Protein AF-X1F1A9-F1 (afdb_monomer_lite)

Sequence (63 aa):
TGLLTDDEKVIACQIAKKVGADFVKTSTGFAKGGAKARDITLMKKIVGPKMGVKASGGIRSFE

pLDDT: mean 96.05, std 3.88, range [79.31, 98.75]

Secondary structure (DSSP, 8-state):
-TTS-HHHHHHHHHHHHHTT-SEEES--SSSS----HHHHHHHHHHH-SSSEEE--SS--S--

InterPro domains:
  IPR011343 Deoxyribose-phosphate aldolase [PTHR10889] (1-63)
  IPR013785 Aldolase-type TIM barrel [G3DSA:3.20.20.70] (1-63)

Foldseek 3Di:
DQVDDLVRLLVVLLVCLVVPHQEDEDDPQPDPDFFDPVSQVSSCVRNDDRHYYHGGYPPDDPD

Radius of gyration: 11.28 Å; chains: 1; bounding box: 26×24×27 Å

Structure (mmCIF, N/CA/C/O backbone):
data_AF-X1F1A9-F1
#
_entry.id   AF-X1F1A9-F1
#
loop_
_atom_site.group_PDB
_atom_site.id
_atom_site.type_symbol
_atom_site.label_atom_id
_atom_site.label_alt_id
_atom_site.label_comp_id
_atom_site.label_asym_id
_atom_site.label_entity_id
_atom_site.label_seq_id
_atom_site.pdbx_PDB_ins_code
_atom_site.Cartn_x
_atom_site.Cartn_y
_atom_site.Cartn_z
_atom_site.occupancy
_atom_site.B_iso_or_equiv
_atom_site.auth_seq_id
_atom_site.auth_comp_id
_atom_site.auth_asym_id
_atom_site.auth_atom_id
_atom_site.pdbx_PDB_model_num
ATOM 1 N N . THR A 1 1 ? 6.279 2.563 -2.349 1.00 91.19 1 THR A N 1
ATOM 2 C CA . THR A 1 1 ? 6.809 1.805 -1.204 1.00 91.19 1 THR A CA 1
ATOM 3 C C . THR A 1 1 ? 8.316 1.675 -1.260 1.00 91.19 1 THR A C 1
ATOM 5 O O . THR A 1 1 ? 8.908 1.590 -0.199 1.00 91.19 1 THR A O 1
ATOM 8 N N . GLY A 1 2 ? 8.959 1.700 -2.438 1.00 92.31 2 GLY A N 1
ATOM 9 C CA . GLY A 1 2 ? 10.415 1.509 -2.579 1.00 92.31 2 GLY A CA 1
ATOM 10 C C . GLY A 1 2 ? 11.336 2.516 -1.872 1.00 92.31 2 GLY A C 1
ATOM 11 O O . GLY A 1 2 ? 12.533 2.268 -1.811 1.00 92.31 2 GLY A O 1
ATOM 12 N N . LEU A 1 3 ? 10.792 3.609 -1.329 1.00 95.38 3 LEU A N 1
ATOM 13 C CA . LEU A 1 3 ? 11.525 4.622 -0.559 1.00 95.38 3 LEU A CA 1
ATOM 14 C C . LEU A 1 3 ? 11.174 4.623 0.936 1.00 95.38 3 LEU A C 1
ATOM 16 O O . LEU A 1 3 ? 11.733 5.418 1.674 1.00 95.38 3 LEU A O 1
ATOM 20 N N . LEU A 1 4 ? 10.223 3.787 1.360 1.00 96.19 4 LEU A N 1
ATOM 21 C CA . LEU A 1 4 ? 9.730 3.751 2.733 1.00 96.19 4 LEU A CA 1
ATOM 22 C C . LEU A 1 4 ? 10.216 2.479 3.427 1.00 96.19 4 LEU A C 1
ATOM 24 O O . LEU A 1 4 ? 10.217 1.395 2.828 1.00 96.19 4 LEU A O 1
ATOM 28 N N . THR A 1 5 ? 10.557 2.608 4.702 1.00 97.31 5 THR A N 1
ATOM 29 C CA . THR A 1 5 ? 10.694 1.494 5.645 1.00 97.31 5 THR A CA 1
ATOM 30 C C . THR A 1 5 ? 9.343 0.804 5.868 1.00 97.31 5 THR A C 1
ATOM 32 O O . THR A 1 5 ? 8.292 1.301 5.453 1.00 97.31 5 THR A O 1
ATOM 35 N N . ASP A 1 6 ? 9.339 -0.374 6.492 1.00 97.75 6 ASP A N 1
ATOM 36 C CA . ASP A 1 6 ? 8.082 -1.087 6.747 1.00 97.75 6 ASP A CA 1
ATOM 37 C C . ASP A 1 6 ? 7.201 -0.348 7.771 1.00 97.75 6 ASP A C 1
ATOM 39 O O . ASP A 1 6 ? 5.989 -0.263 7.562 1.00 97.75 6 ASP A O 1
ATOM 43 N N . ASP A 1 7 ? 7.794 0.293 8.781 1.00 98.50 7 ASP A N 1
ATOM 44 C CA . ASP A 1 7 ? 7.065 1.121 9.753 1.00 98.50 7 ASP A CA 1
ATOM 45 C C . ASP A 1 7 ? 6.411 2.338 9.085 1.00 98.50 7 ASP A C 1
ATOM 47 O O . ASP A 1 7 ? 5.227 2.618 9.291 1.00 98.50 7 ASP A O 1
ATOM 51 N N . GLU A 1 8 ? 7.130 3.018 8.189 1.00 98.50 8 GLU A N 1
ATOM 52 C CA . GLU A 1 8 ? 6.576 4.138 7.422 1.00 98.50 8 GLU A CA 1
ATOM 53 C C . GLU A 1 8 ? 5.434 3.697 6.497 1.00 98.50 8 GLU A C 1
ATOM 55 O O . GLU A 1 8 ? 4.441 4.414 6.350 1.00 98.50 8 GLU A O 1
ATOM 60 N N . LYS A 1 9 ? 5.514 2.500 5.896 1.00 98.25 9 LYS A N 1
ATOM 61 C CA . LYS A 1 9 ? 4.402 1.944 5.101 1.00 98.25 9 LYS A CA 1
ATOM 62 C C . LYS A 1 9 ? 3.173 1.678 5.965 1.00 98.25 9 LYS A C 1
ATOM 64 O O . LYS A 1 9 ? 2.058 1.944 5.509 1.00 98.25 9 LYS A O 1
ATOM 69 N N . VAL A 1 10 ? 3.357 1.155 7.180 1.00 98.62 10 VAL A N 1
ATOM 70 C CA . VAL A 1 10 ? 2.260 0.918 8.132 1.00 98.62 10 VAL A CA 1
ATOM 71 C C . VAL A 1 10 ? 1.577 2.236 8.476 1.00 98.62 10 VAL A C 1
ATOM 73 O O . VAL A 1 10 ? 0.360 2.344 8.310 1.00 98.62 10 VAL A O 1
ATOM 76 N N . ILE A 1 11 ? 2.352 3.250 8.866 1.00 98.69 11 ILE A N 1
ATOM 77 C CA . ILE A 1 11 ? 1.835 4.577 9.219 1.00 98.69 11 ILE A CA 1
ATOM 78 C C . ILE A 1 11 ? 1.091 5.197 8.028 1.00 98.69 11 ILE A C 1
ATOM 80 O O . ILE A 1 11 ? -0.054 5.626 8.172 1.00 98.69 11 ILE A O 1
ATOM 84 N N . ALA A 1 12 ? 1.677 5.171 6.827 1.00 98.50 12 ALA A N 1
ATOM 85 C CA . ALA A 1 12 ? 1.037 5.700 5.623 1.00 98.50 12 ALA A CA 1
ATOM 86 C C . ALA A 1 12 ? -0.305 5.006 5.315 1.00 98.50 12 ALA A C 1
ATOM 88 O O . ALA A 1 12 ? -1.290 5.672 4.990 1.00 98.50 12 ALA A O 1
ATOM 89 N N . CYS A 1 13 ? -0.378 3.678 5.461 1.00 98.69 13 CYS A N 1
ATOM 90 C CA . CYS A 1 13 ? -1.622 2.928 5.264 1.00 98.69 13 CYS A CA 1
ATOM 91 C C . CYS A 1 13 ? -2.680 3.254 6.327 1.00 98.69 13 CYS A C 1
ATOM 93 O O . CYS A 1 13 ? -3.860 3.372 5.996 1.00 98.69 13 CYS A O 1
ATOM 95 N N . GLN A 1 14 ? -2.278 3.414 7.591 1.00 98.69 14 GLN A N 1
ATOM 96 C CA . GLN A 1 14 ? -3.184 3.810 8.673 1.00 98.69 14 GLN A CA 1
ATOM 97 C C . GLN A 1 14 ? -3.757 5.209 8.440 1.00 98.69 14 GLN A C 1
ATOM 99 O O . GLN A 1 14 ? -4.961 5.404 8.610 1.00 98.69 14 GLN A O 1
ATOM 104 N N . ILE A 1 15 ? -2.924 6.160 8.005 1.00 98.75 15 ILE A N 1
ATOM 105 C CA . ILE A 1 15 ? -3.360 7.518 7.662 1.00 98.75 15 ILE A CA 1
ATOM 106 C C . ILE A 1 15 ? -4.365 7.470 6.510 1.00 98.75 15 ILE A C 1
ATOM 108 O O . ILE A 1 15 ? -5.463 8.001 6.654 1.00 98.75 15 ILE A O 1
ATOM 112 N N . ALA A 1 16 ? -4.038 6.780 5.410 1.00 98.56 16 ALA A N 1
ATOM 113 C CA . ALA A 1 16 ? -4.921 6.657 4.247 1.00 98.56 16 ALA A CA 1
ATOM 114 C C . ALA A 1 16 ? -6.288 6.055 4.618 1.00 98.56 16 ALA A C 1
ATOM 116 O O . ALA A 1 16 ? -7.331 6.562 4.208 1.00 98.56 16 ALA A O 1
ATOM 117 N N . LYS A 1 17 ? -6.291 5.018 5.461 1.00 98.19 17 LYS A N 1
ATOM 118 C CA . LYS A 1 17 ? -7.519 4.421 5.994 1.00 98.19 17 LYS A CA 1
ATOM 119 C C . LYS A 1 17 ? -8.309 5.403 6.861 1.00 98.19 17 LYS A C 1
ATOM 121 O O . LYS A 1 17 ? -9.525 5.490 6.723 1.00 98.19 17 LYS A O 1
ATOM 126 N N . LYS A 1 18 ? -7.638 6.134 7.758 1.00 98.31 18 LYS A N 1
ATOM 127 C CA . LYS A 1 18 ? -8.275 7.089 8.680 1.00 98.31 18 LYS A CA 1
ATOM 128 C C . LYS A 1 18 ? -8.985 8.222 7.939 1.00 98.31 18 LYS A C 1
ATOM 130 O O . LYS A 1 18 ? -10.036 8.659 8.392 1.00 98.31 18 LYS A O 1
ATOM 135 N N . VAL A 1 19 ? -8.433 8.673 6.813 1.00 98.00 19 VAL A N 1
ATOM 136 C CA . VAL A 1 19 ? -9.043 9.725 5.981 1.00 98.00 19 VAL A CA 1
ATOM 137 C C . VAL A 1 19 ? -10.084 9.193 4.990 1.00 98.00 19 VAL A C 1
ATOM 139 O O . VAL A 1 19 ? -10.635 9.971 4.222 1.00 98.00 19 VAL A O 1
ATOM 142 N N . GLY A 1 20 ? -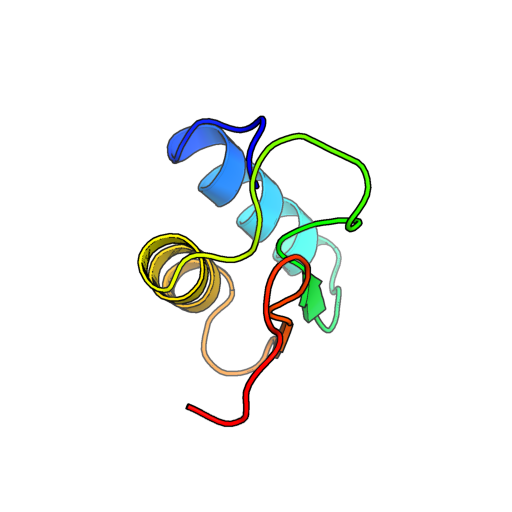10.368 7.886 5.007 1.00 97.56 20 GLY A N 1
ATOM 143 C CA . GLY A 1 20 ? -11.419 7.287 4.188 1.00 97.56 20 GLY A CA 1
ATOM 144 C C . GLY A 1 20 ? -11.042 7.079 2.722 1.00 97.56 20 GLY A C 1
ATOM 145 O O . GLY A 1 20 ? -11.927 7.076 1.877 1.00 97.56 20 GLY A O 1
ATOM 146 N N . ALA A 1 21 ? -9.757 6.910 2.398 1.00 98.38 21 ALA A N 1
ATOM 147 C CA . ALA A 1 21 ? -9.374 6.542 1.038 1.00 98.38 21 ALA A CA 1
ATOM 148 C C . ALA A 1 21 ? -9.915 5.146 0.670 1.00 98.38 21 ALA A C 1
ATOM 150 O O . ALA A 1 21 ? -9.947 4.238 1.502 1.00 98.38 21 ALA A O 1
ATOM 151 N N . ASP A 1 22 ? -10.260 4.947 -0.603 1.00 98.62 22 ASP A N 1
ATOM 152 C CA . ASP A 1 22 ? -10.756 3.654 -1.095 1.00 98.62 22 ASP A CA 1
ATOM 153 C C . ASP A 1 22 ? -9.629 2.660 -1.388 1.00 98.62 22 ASP A C 1
ATOM 155 O O . ASP A 1 22 ? -9.801 1.446 -1.260 1.00 98.62 22 ASP A O 1
ATOM 159 N N . PHE A 1 23 ? -8.458 3.168 -1.785 1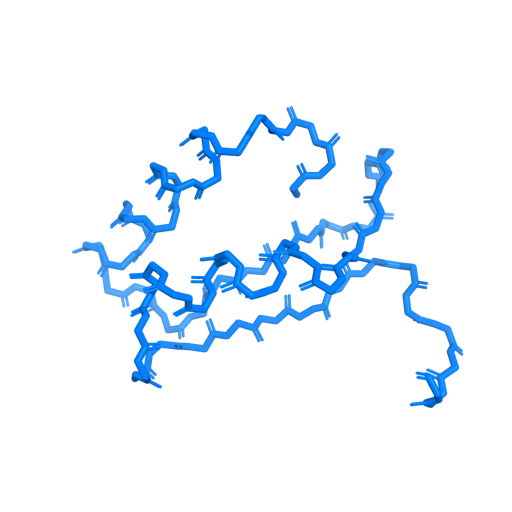.00 98.62 23 PHE A N 1
ATOM 160 C CA . PHE A 1 23 ? -7.299 2.364 -2.161 1.00 98.62 23 PHE A CA 1
ATOM 161 C C . PHE A 1 23 ? -5.990 2.955 -1.648 1.00 98.62 23 PHE A C 1
ATOM 163 O O . PHE A 1 23 ? -5.781 4.166 -1.652 1.00 98.62 23 PHE A O 1
ATOM 170 N N . VAL A 1 24 ? -5.055 2.068 -1.311 1.00 98.44 24 VAL A N 1
ATOM 171 C CA . VAL A 1 24 ? -3.624 2.388 -1.251 1.00 98.44 24 VAL A CA 1
ATOM 172 C C . VAL A 1 24 ? -2.916 1.798 -2.467 1.00 98.44 24 VAL A C 1
ATOM 174 O O . VAL A 1 24 ? -3.242 0.703 -2.921 1.00 98.44 24 VAL A O 1
ATOM 177 N N . LYS A 1 25 ? -1.926 2.511 -3.006 1.00 98.12 25 LYS A N 1
ATOM 178 C CA . LYS A 1 25 ? -1.167 2.109 -4.200 1.00 98.12 25 LYS A CA 1
ATOM 179 C C . LYS A 1 25 ? 0.313 1.956 -3.856 1.00 98.12 25 LYS A C 1
ATOM 181 O O . LYS A 1 25 ? 0.857 2.803 -3.153 1.00 98.12 25 LYS A O 1
ATOM 186 N N . THR A 1 26 ? 0.977 0.908 -4.353 1.00 97.31 26 THR A N 1
ATOM 187 C CA . THR A 1 26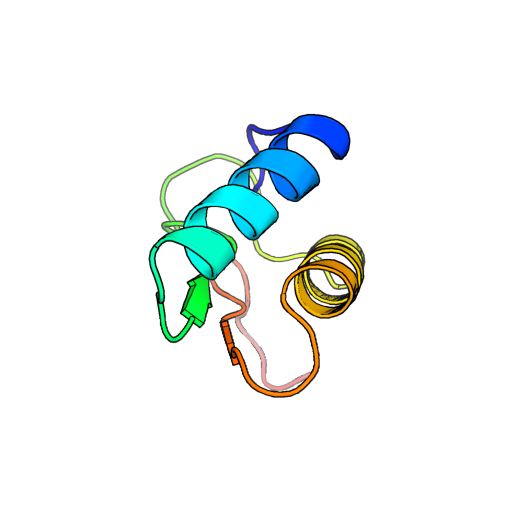 ? 2.379 0.631 -3.987 1.00 97.31 26 THR A CA 1
ATOM 188 C C . THR A 1 26 ? 3.346 1.699 -4.485 1.00 97.31 26 THR A C 1
ATOM 190 O O . THR A 1 26 ? 4.054 2.294 -3.680 1.00 97.31 26 THR A O 1
ATOM 193 N N . SER A 1 27 ? 3.405 1.960 -5.793 1.00 95.56 27 SER A N 1
ATOM 194 C CA . SER A 1 27 ? 4.437 2.826 -6.385 1.00 95.56 27 SER A CA 1
ATOM 195 C C . SER A 1 27 ? 3.897 3.699 -7.513 1.00 95.56 27 SER A C 1
ATOM 197 O O . SER A 1 27 ? 2.955 3.329 -8.214 1.00 95.56 27 SER A O 1
ATOM 199 N N . THR A 1 28 ? 4.535 4.851 -7.728 1.00 95.31 28 THR A N 1
ATOM 200 C CA . THR A 1 28 ? 4.217 5.771 -8.834 1.00 95.31 28 THR A CA 1
ATOM 201 C C . THR A 1 28 ? 4.640 5.215 -10.193 1.00 95.31 28 THR A C 1
ATOM 203 O O . THR A 1 28 ? 3.976 5.490 -11.184 1.00 95.31 28 THR A O 1
ATOM 206 N N . GLY A 1 29 ? 5.704 4.403 -10.223 1.00 94.00 29 GLY A N 1
ATOM 207 C CA . GLY A 1 29 ? 6.332 3.877 -11.440 1.00 94.00 29 GLY A CA 1
ATOM 208 C C . GLY A 1 29 ? 7.621 4.602 -11.844 1.00 94.00 29 GLY A C 1
ATOM 209 O O . GLY A 1 29 ? 8.336 4.092 -12.694 1.00 94.00 29 GLY A O 1
ATOM 210 N N . PHE A 1 30 ? 7.944 5.732 -11.204 1.00 93.56 30 PHE A N 1
ATOM 211 C CA . PHE A 1 30 ? 9.117 6.558 -11.534 1.00 93.56 30 PHE A CA 1
ATOM 212 C C . PHE A 1 30 ? 10.266 6.452 -10.518 1.00 93.56 30 PHE A C 1
ATOM 214 O O . PHE A 1 30 ? 11.414 6.723 -10.851 1.00 93.56 30 PHE A O 1
ATOM 221 N N . ALA A 1 31 ? 9.975 6.067 -9.273 1.00 87.38 31 ALA A N 1
ATOM 222 C CA . ALA A 1 31 ? 10.993 5.888 -8.237 1.00 87.38 31 ALA A CA 1
ATOM 223 C C . ALA A 1 31 ? 11.684 4.514 -8.335 1.00 87.38 31 ALA A C 1
ATOM 225 O O . ALA A 1 31 ? 11.158 3.578 -8.943 1.00 87.38 31 ALA A O 1
ATOM 226 N N . LYS A 1 32 ? 12.840 4.363 -7.670 1.00 81.31 32 LYS A N 1
ATOM 227 C CA . LYS A 1 32 ? 13.495 3.055 -7.518 1.00 81.31 32 LYS A CA 1
ATOM 228 C 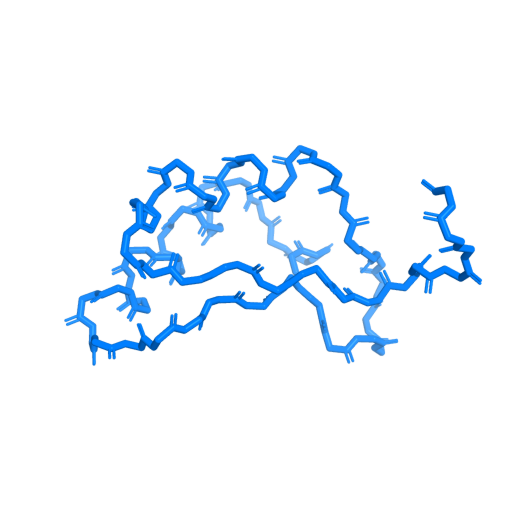C . LYS A 1 32 ? 12.593 2.111 -6.704 1.00 81.31 32 LYS A C 1
ATOM 230 O O . LYS A 1 32 ? 12.150 2.452 -5.610 1.00 81.31 32 LYS A O 1
ATOM 235 N N . GLY A 1 33 ? 12.353 0.912 -7.237 1.00 79.31 33 GLY A N 1
ATOM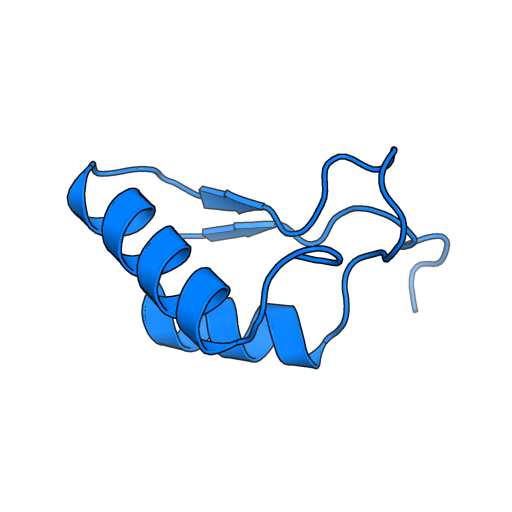 236 C CA . GLY A 1 33 ? 11.559 -0.140 -6.592 1.00 79.31 33 GLY A CA 1
ATOM 237 C C . GLY A 1 33 ? 10.090 -0.196 -7.040 1.00 79.31 33 GLY A C 1
ATOM 238 O O . GLY A 1 33 ? 9.330 0.767 -6.918 1.00 79.31 33 GLY A O 1
ATOM 239 N N . GLY A 1 34 ? 9.682 -1.363 -7.545 1.00 87.88 34 GLY A N 1
ATOM 240 C CA . GLY A 1 34 ? 8.304 -1.672 -7.938 1.00 87.88 34 GLY A CA 1
ATOM 241 C C . GLY A 1 34 ? 7.462 -2.277 -6.812 1.00 87.88 34 GLY A C 1
ATOM 242 O O . GLY A 1 34 ? 7.871 -2.303 -5.650 1.00 87.88 34 GLY A O 1
ATOM 243 N N . ALA A 1 35 ? 6.284 -2.781 -7.175 1.00 92.81 35 ALA A N 1
ATOM 244 C CA . ALA A 1 35 ? 5.460 -3.589 -6.287 1.00 92.81 35 ALA A CA 1
ATOM 245 C C . ALA A 1 35 ? 6.183 -4.899 -5.926 1.00 92.81 35 ALA A C 1
ATOM 247 O O . ALA A 1 35 ? 6.752 -5.562 -6.790 1.00 92.81 35 ALA A O 1
ATOM 248 N N . LYS A 1 36 ? 6.141 -5.282 -4.647 1.00 94.88 36 LYS A N 1
ATOM 249 C CA . LYS A 1 36 ? 6.606 -6.587 -4.154 1.00 94.88 36 LYS A CA 1
ATOM 250 C C . LYS A 1 36 ? 5.468 -7.265 -3.402 1.00 94.88 36 LYS A C 1
ATOM 252 O O . LYS A 1 36 ? 4.764 -6.590 -2.655 1.00 94.88 36 LYS A O 1
ATOM 257 N N . ALA A 1 37 ? 5.341 -8.588 -3.516 1.00 96.06 37 ALA A N 1
ATOM 258 C CA . ALA A 1 37 ? 4.292 -9.351 -2.829 1.00 96.06 37 ALA A CA 1
ATOM 259 C C . ALA A 1 37 ? 4.263 -9.084 -1.311 1.00 96.06 37 ALA A C 1
ATOM 261 O O . ALA A 1 37 ? 3.197 -8.860 -0.746 1.00 96.06 37 ALA A O 1
ATOM 262 N N . ARG A 1 38 ? 5.437 -8.979 -0.667 1.00 97.12 38 ARG A N 1
ATOM 263 C CA . ARG A 1 38 ? 5.540 -8.641 0.765 1.00 97.12 38 ARG A CA 1
ATOM 264 C C . ARG A 1 38 ? 4.888 -7.300 1.119 1.00 97.12 38 ARG A C 1
ATOM 266 O O . ARG A 1 38 ? 4.216 -7.200 2.139 1.00 97.12 38 ARG A O 1
ATOM 273 N N . ASP A 1 39 ? 5.070 -6.288 0.267 1.00 97.38 39 ASP A N 1
ATOM 274 C CA . ASP A 1 39 ? 4.526 -4.951 0.501 1.00 97.38 39 ASP A CA 1
ATOM 275 C C . ASP A 1 39 ? 3.000 -5.001 0.358 1.00 97.38 39 ASP A C 1
ATOM 277 O O . ASP A 1 39 ? 2.293 -4.414 1.168 1.00 97.38 39 ASP A O 1
ATOM 281 N N . ILE A 1 40 ? 2.481 -5.761 -0.615 1.00 97.81 40 ILE A N 1
ATOM 282 C CA . ILE A 1 40 ? 1.036 -5.968 -0.795 1.00 97.81 40 ILE A CA 1
ATOM 283 C C . ILE A 1 40 ? 0.419 -6.636 0.434 1.00 97.81 40 ILE A C 1
ATOM 285 O O . ILE A 1 40 ? -0.583 -6.141 0.951 1.00 97.81 40 ILE A O 1
ATOM 289 N N . THR A 1 41 ? 1.028 -7.713 0.936 1.00 98.25 41 THR A N 1
ATOM 290 C CA . THR A 1 41 ? 0.559 -8.418 2.138 1.00 98.25 41 THR A CA 1
ATOM 291 C C . THR A 1 41 ? 0.556 -7.500 3.358 1.00 98.25 41 THR A C 1
ATOM 293 O O . THR A 1 41 ? -0.444 -7.437 4.076 1.00 98.25 41 THR A O 1
ATOM 296 N N . LEU A 1 42 ? 1.639 -6.743 3.570 1.00 98.44 42 LEU A N 1
ATOM 297 C CA . LEU A 1 42 ? 1.737 -5.772 4.659 1.00 98.44 42 LEU A CA 1
ATOM 298 C C . LEU A 1 42 ? 0.638 -4.709 4.548 1.00 98.44 42 LEU A C 1
ATOM 300 O O . LEU A 1 42 ? -0.135 -4.519 5.485 1.00 98.44 42 LEU A O 1
ATOM 304 N N . MET A 1 43 ? 0.520 -4.057 3.390 1.00 98.44 43 MET A N 1
ATOM 305 C CA . MET A 1 43 ? -0.479 -3.014 3.153 1.00 98.44 43 MET A CA 1
ATOM 306 C C . MET A 1 43 ? -1.899 -3.553 3.363 1.00 98.44 43 MET A C 1
ATOM 308 O O . MET A 1 43 ? -2.688 -2.921 4.065 1.00 98.44 43 MET A O 1
ATOM 312 N N . LYS A 1 44 ? -2.215 -4.748 2.836 1.00 98.44 44 LYS A N 1
ATOM 313 C CA . LYS A 1 44 ? -3.547 -5.361 2.966 1.00 98.44 44 LYS A CA 1
ATOM 314 C C . LYS A 1 44 ? -3.899 -5.682 4.416 1.00 98.44 44 LYS A C 1
ATOM 316 O O . LYS A 1 44 ? -5.034 -5.429 4.823 1.00 98.44 44 LYS A O 1
ATOM 321 N N . LYS A 1 45 ? -2.934 -6.163 5.209 1.00 98.44 45 LYS A N 1
ATOM 322 C CA . LYS A 1 45 ? -3.114 -6.396 6.651 1.00 98.44 45 LYS A CA 1
ATOM 323 C C . LYS A 1 45 ? -3.523 -5.115 7.385 1.00 98.44 45 LYS A C 1
ATOM 325 O O . LYS A 1 45 ? -4.399 -5.164 8.242 1.00 98.44 45 LYS A O 1
ATOM 330 N N . ILE A 1 46 ? -2.924 -3.974 7.037 1.00 98.38 46 ILE A N 1
ATOM 331 C CA . ILE A 1 46 ? -3.187 -2.694 7.712 1.00 98.38 46 ILE A CA 1
ATOM 332 C C . ILE A 1 46 ? -4.511 -2.062 7.267 1.00 98.38 46 ILE A C 1
ATOM 334 O O . ILE A 1 46 ? -5.322 -1.645 8.103 1.00 98.38 46 ILE A O 1
ATOM 338 N N . VAL A 1 47 ? -4.767 -2.003 5.957 1.00 98.25 47 VAL A N 1
ATOM 339 C CA . VAL A 1 47 ? -5.982 -1.346 5.449 1.00 98.25 47 VAL A CA 1
ATOM 340 C C . VAL A 1 47 ? -7.245 -2.182 5.690 1.00 98.25 47 VAL A C 1
ATOM 342 O O . VAL A 1 47 ? -8.329 -1.634 5.899 1.00 98.25 47 VAL A O 1
ATOM 345 N N . GLY A 1 48 ? -7.099 -3.505 5.808 1.00 97.56 48 GLY A N 1
ATOM 346 C CA . GLY A 1 48 ? -8.177 -4.436 6.126 1.00 97.56 48 GLY A CA 1
ATOM 347 C C . GLY A 1 48 ? -8.977 -4.887 4.896 1.00 97.56 48 GLY A C 1
ATOM 348 O O . GLY A 1 48 ? -8.590 -4.624 3.753 1.00 97.56 48 GLY A O 1
ATOM 349 N N . PRO A 1 49 ? -10.098 -5.603 5.096 1.00 96.88 49 PRO A N 1
ATOM 350 C CA . PRO A 1 49 ? -10.804 -6.267 4.001 1.00 96.88 49 PRO A CA 1
ATOM 351 C C . PRO A 1 49 ? -11.507 -5.290 3.050 1.00 96.88 49 PRO A C 1
ATOM 353 O O . PRO A 1 49 ? -11.488 -5.531 1.848 1.00 96.88 49 PRO A O 1
ATOM 356 N N . LYS A 1 50 ? -12.054 -4.181 3.570 1.00 96.69 50 LYS A N 1
ATOM 357 C CA . LYS A 1 50 ? -12.894 -3.233 2.814 1.00 96.69 50 LYS A CA 1
ATOM 358 C C . LYS A 1 50 ? -12.112 -2.334 1.854 1.00 96.69 50 LYS A C 1
ATOM 360 O O . LYS A 1 50 ? -12.549 -2.122 0.733 1.00 96.69 50 LYS A O 1
ATOM 365 N N . MET A 1 51 ? -10.968 -1.816 2.295 1.00 98.31 51 MET A N 1
ATOM 366 C CA . MET A 1 51 ? -10.140 -0.919 1.491 1.00 98.31 51 MET A CA 1
ATOM 367 C C . MET A 1 51 ? -9.261 -1.725 0.527 1.00 98.31 51 MET A C 1
ATOM 369 O O . MET A 1 51 ? -8.732 -2.795 0.864 1.00 98.31 51 MET A O 1
ATOM 373 N N . GLY A 1 52 ? -9.117 -1.222 -0.692 1.00 98.31 52 GLY A N 1
ATOM 374 C CA . GLY A 1 52 ? -8.361 -1.866 -1.749 1.00 98.31 52 GLY A CA 1
ATOM 375 C C . GLY A 1 52 ? -6.852 -1.631 -1.657 1.00 98.31 52 GLY A C 1
ATOM 376 O O . GLY A 1 52 ? -6.369 -0.654 -1.080 1.00 98.31 52 GLY A O 1
ATOM 377 N N . VAL A 1 53 ? -6.085 -2.533 -2.271 1.00 98.44 53 VAL A N 1
ATOM 378 C CA . VAL A 1 53 ? -4.637 -2.385 -2.464 1.00 98.44 53 VAL A CA 1
ATOM 379 C C . VAL A 1 53 ? -4.344 -2.536 -3.950 1.00 98.44 53 VAL A C 1
ATOM 381 O O . VAL A 1 53 ? -4.677 -3.555 -4.547 1.00 98.44 53 VAL A O 1
ATOM 384 N N . LYS A 1 54 ? -3.721 -1.523 -4.552 1.00 98.25 54 LYS A N 1
ATOM 385 C CA . LYS A 1 54 ? -3.309 -1.526 -5.957 1.00 98.25 54 LYS A CA 1
ATOM 386 C C . LYS A 1 54 ? -1.811 -1.789 -6.063 1.00 98.2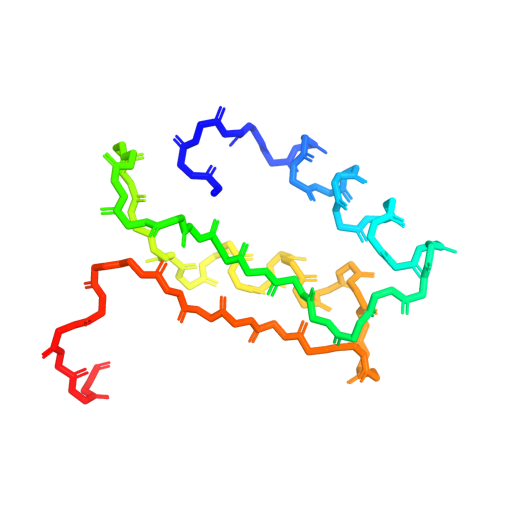5 54 LYS A C 1
ATOM 388 O O . LYS A 1 54 ? -0.995 -0.949 -5.675 1.00 98.25 54 LYS A O 1
ATOM 393 N N . ALA A 1 55 ? -1.460 -2.928 -6.648 1.00 97.44 55 ALA A N 1
ATOM 394 C CA . ALA A 1 55 ? -0.093 -3.226 -7.043 1.00 97.44 55 ALA A CA 1
ATOM 395 C C . ALA A 1 55 ? 0.249 -2.462 -8.333 1.00 97.44 55 ALA A C 1
ATOM 397 O O . ALA A 1 55 ? -0.475 -2.531 -9.324 1.00 97.44 55 ALA A O 1
ATOM 398 N N . SER A 1 56 ? 1.327 -1.682 -8.321 1.00 96.62 56 SER A N 1
ATOM 399 C CA . SER A 1 56 ? 1.784 -0.931 -9.492 1.00 96.62 56 SER A CA 1
ATOM 400 C C . SER A 1 56 ? 3.286 -0.670 -9.482 1.00 96.62 56 SER A C 1
ATOM 402 O O . SER A 1 56 ? 3.896 -0.493 -8.425 1.00 96.62 56 SER A O 1
ATOM 404 N N . GLY A 1 57 ? 3.852 -0.569 -10.687 1.00 94.12 57 GLY A N 1
ATOM 405 C CA . GLY A 1 57 ? 5.283 -0.396 -10.936 1.00 94.12 57 GLY A CA 1
ATOM 406 C C . GLY A 1 57 ? 6.007 -1.740 -11.010 1.00 94.12 57 GLY A C 1
ATOM 407 O O . GLY A 1 57 ? 6.067 -2.462 -10.021 1.00 94.12 57 GLY A O 1
ATOM 408 N N . GLY A 1 58 ? 6.569 -2.065 -12.177 1.00 92.69 58 GLY A N 1
ATOM 409 C CA . GLY A 1 58 ? 7.371 -3.278 -12.388 1.00 92.69 58 GLY A CA 1
ATOM 410 C C . GLY A 1 58 ? 6.599 -4.571 -12.685 1.00 92.69 58 GLY A C 1
ATOM 411 O O . GLY A 1 58 ? 7.246 -5.587 -12.905 1.00 92.69 58 GLY A O 1
ATOM 412 N N . ILE A 1 59 ? 5.264 -4.542 -12.738 1.00 94.38 59 ILE A N 1
ATOM 413 C CA . ILE A 1 59 ? 4.417 -5.682 -13.139 1.00 94.38 59 ILE A CA 1
ATOM 414 C C . ILE A 1 59 ? 4.310 -5.669 -14.670 1.00 94.38 59 ILE A C 1
ATOM 416 O O . ILE A 1 59 ? 3.742 -4.725 -15.219 1.00 94.38 59 ILE A O 1
ATOM 420 N N . ARG A 1 60 ? 4.929 -6.645 -15.348 1.00 94.62 60 ARG A N 1
ATOM 421 C CA . ARG A 1 60 ? 5.076 -6.681 -16.822 1.00 94.62 60 ARG A CA 1
ATOM 422 C C . ARG A 1 60 ? 4.434 -7.896 -17.491 1.00 94.62 60 ARG A C 1
ATOM 424 O O . ARG A 1 60 ? 4.202 -7.855 -18.693 1.00 94.62 60 ARG A O 1
ATOM 431 N N . SER A 1 61 ? 4.196 -8.947 -16.721 1.00 95.69 61 SER A N 1
ATOM 432 C CA . SER A 1 61 ? 3.625 -10.223 -17.138 1.00 95.69 61 SER A CA 1
ATOM 433 C C . SER A 1 61 ? 2.300 -10.460 -16.422 1.00 95.69 61 SER A C 1
ATOM 435 O O . SER A 1 61 ? 1.918 -9.686 -15.538 1.00 95.69 61 SER A O 1
ATOM 437 N N . PHE A 1 62 ? 1.586 -11.500 -16.845 1.00 95.00 62 PHE A N 1
ATOM 438 C CA . PHE A 1 62 ? 0.364 -11.941 -16.181 1.00 95.00 62 PHE A CA 1
ATOM 439 C C . PHE A 1 62 ? 0.674 -12.805 -14.949 1.00 95.00 62 PHE A C 1
ATOM 441 O O . PHE A 1 62 ? -0.040 -12.724 -13.952 1.00 95.00 62 PHE A O 1
ATOM 448 N N . GLU A 1 63 ? 1.753 -13.586 -15.025 1.00 89.50 63 GLU A N 1
ATOM 449 C CA . GLU A 1 63 ? 2.412 -14.278 -13.913 1.00 89.50 63 GLU A CA 1
ATOM 450 C C . GLU A 1 63 ? 2.988 -13.291 -12.892 1.00 89.50 63 GLU A C 1
ATOM 452 O O . GLU A 1 63 ? 2.808 -13.538 -11.676 1.00 89.50 63 GLU A O 1
#

Organism: NCBI:txid412755